Protein AF-A0A2N5I780-F1 (afdb_monomer_lite)

Secondary structure (DSSP, 8-state):
-PPPPEEEEEE-TTTTEEEEEE--------SS----------SPPPPTTS-HHHHHHHHHHHHH-TT-TTHHHHT-TTTT--

pLDDT: mean 86.61, std 10.21, range [44.5, 97.06]

Sequence (82 aa):
MSQRDVLIYNYDFGDDWSHLVEVQHSYYSQGGKVIPECLKGERACPPENVGGVHGYQHFLDVISDPSNEEKYRCLTPRALKC

Foldseek 3Di:
DDDWDWDWDFDDPQQGDTDIDIDPDDDDDPDDDDDDDDPDDDDDDFFPPLNYPVSSVVLCVQCVDPPRPCVVVSPDPNRRHD

Structure (mmCIF, N/CA/C/O backbone):
data_AF-A0A2N5I780-F1
#
_entry.id   AF-A0A2N5I780-F1
#
loop_
_atom_site.group_PDB
_atom_site.id
_atom_site.type_symbol
_atom_site.label_atom_id
_atom_site.label_alt_id
_atom_site.label_comp_id
_atom_site.label_asym_id
_atom_site.label_entity_id
_atom_site.label_seq_id
_atom_site.pdbx_PDB_ins_code
_atom_site.Cartn_x
_atom_site.Cartn_y
_atom_site.Cartn_z
_atom_site.occupancy
_atom_site.B_iso_or_equiv
_atom_site.auth_seq_id
_atom_site.auth_comp_id
_atom_site.auth_asym_id
_at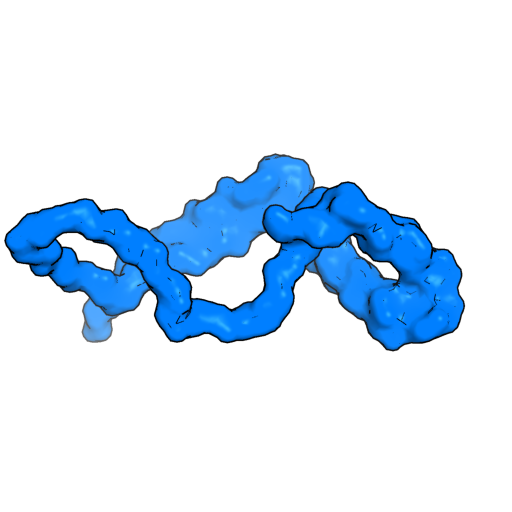om_site.auth_atom_id
_atom_site.pdbx_PDB_model_num
ATOM 1 N N . MET A 1 1 ? -28.705 -6.397 9.415 1.00 44.50 1 MET A N 1
ATOM 2 C CA . MET A 1 1 ? -27.294 -6.384 8.970 1.00 44.50 1 MET A CA 1
ATOM 3 C C . MET A 1 1 ? -26.635 -5.231 9.706 1.00 44.50 1 MET A C 1
ATOM 5 O O . MET A 1 1 ? -27.153 -4.129 9.596 1.00 44.50 1 MET A O 1
ATOM 9 N N . SER A 1 2 ? -25.630 -5.471 10.554 1.00 63.44 2 SER A N 1
ATOM 10 C CA . SER A 1 2 ? -24.957 -4.374 11.266 1.00 63.44 2 SER A CA 1
ATOM 11 C C . SER A 1 2 ? -24.100 -3.586 10.279 1.00 63.44 2 SER A C 1
ATOM 13 O O . SER A 1 2 ? -23.352 -4.183 9.505 1.00 63.44 2 SER A O 1
ATOM 15 N N . GLN A 1 3 ? -24.223 -2.264 10.294 1.00 74.94 3 GLN A N 1
ATOM 16 C CA . GLN A 1 3 ? -23.369 -1.373 9.519 1.00 74.94 3 GLN A CA 1
ATOM 17 C C . GLN A 1 3 ? -21.936 -1.464 10.058 1.00 74.94 3 GLN A C 1
ATOM 19 O O . GLN A 1 3 ? -21.741 -1.482 11.272 1.00 74.94 3 GLN A O 1
ATOM 24 N N . ARG A 1 4 ? -20.955 -1.594 9.161 1.00 82.94 4 ARG A N 1
ATOM 25 C CA . ARG A 1 4 ? -19.531 -1.545 9.507 1.00 82.94 4 ARG A CA 1
ATOM 26 C C . ARG A 1 4 ? -18.994 -0.160 9.179 1.00 82.94 4 ARG A C 1
ATOM 28 O O . ARG A 1 4 ? -19.367 0.405 8.150 1.00 82.94 4 ARG A O 1
ATOM 35 N N . ASP A 1 5 ? -18.125 0.351 10.041 1.00 92.88 5 ASP A N 1
ATOM 36 C CA . ASP A 1 5 ? -17.436 1.614 9.802 1.00 92.88 5 ASP A CA 1
ATOM 37 C C . ASP A 1 5 ? -16.302 1.395 8.801 1.00 92.88 5 ASP A C 1
ATOM 39 O O . ASP A 1 5 ? -15.496 0.468 8.934 1.00 92.88 5 ASP A O 1
ATOM 43 N N . VAL A 1 6 ? -16.266 2.251 7.784 1.00 95.81 6 VAL A N 1
ATOM 44 C CA . VAL A 1 6 ? -15.332 2.168 6.663 1.00 95.81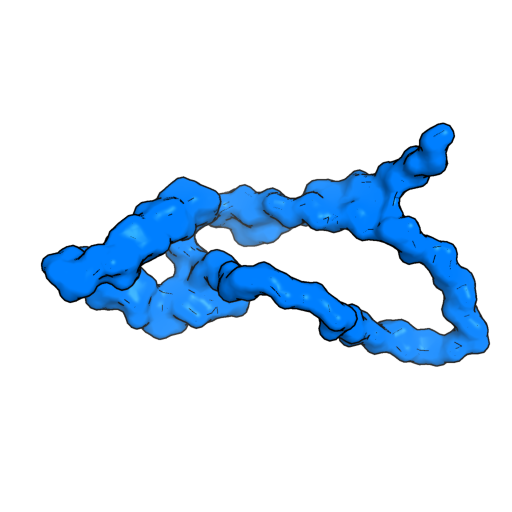 6 VAL A CA 1
ATOM 45 C C . VAL A 1 6 ? -14.670 3.523 6.473 1.00 95.81 6 VAL A C 1
ATOM 47 O O . VAL A 1 6 ? -15.347 4.551 6.443 1.00 95.81 6 VAL A O 1
ATOM 50 N N . LEU A 1 7 ? -13.350 3.516 6.311 1.00 96.69 7 LEU A N 1
ATOM 51 C CA . LEU A 1 7 ? -12.551 4.690 5.990 1.00 96.69 7 LEU A CA 1
ATOM 52 C C . LEU A 1 7 ? -11.718 4.424 4.738 1.00 96.69 7 LEU A C 1
ATOM 54 O O . LEU A 1 7 ? -11.249 3.307 4.518 1.00 96.69 7 LEU A O 1
ATOM 58 N N . ILE A 1 8 ? -11.506 5.472 3.947 1.00 97.06 8 ILE A N 1
ATOM 59 C CA . ILE A 1 8 ? -10.499 5.485 2.887 1.00 97.06 8 ILE A CA 1
ATOM 60 C C . ILE A 1 8 ? -9.314 6.297 3.394 1.00 97.06 8 ILE A C 1
ATOM 62 O O . ILE A 1 8 ? -9.465 7.462 3.766 1.00 97.06 8 ILE A O 1
ATOM 66 N N . TYR A 1 9 ? -8.150 5.663 3.437 1.00 96.06 9 TYR A N 1
ATOM 67 C CA . TYR A 1 9 ? -6.888 6.294 3.782 1.00 96.06 9 TYR A CA 1
ATOM 68 C C . TYR A 1 9 ? -6.054 6.466 2.515 1.00 96.06 9 TYR A C 1
ATOM 70 O O . TYR A 1 9 ? -5.588 5.481 1.947 1.00 96.06 9 TYR A O 1
ATOM 78 N N . ASN A 1 10 ? -5.884 7.717 2.088 1.00 95.69 10 ASN A N 1
ATOM 79 C CA . ASN A 1 10 ? -5.025 8.054 0.960 1.00 95.69 10 ASN A CA 1
ATOM 80 C C . ASN A 1 10 ? -3.600 8.300 1.456 1.00 95.69 10 ASN A C 1
ATOM 82 O O . ASN A 1 10 ? -3.380 9.122 2.351 1.00 95.69 10 ASN A O 1
ATOM 86 N N . TYR A 1 11 ? -2.655 7.585 0.862 1.00 92.06 11 TYR A N 1
ATOM 87 C CA . TYR A 1 11 ? -1.234 7.625 1.168 1.00 92.06 11 TYR A CA 1
ATOM 88 C C . TYR A 1 11 ? -0.437 7.955 -0.092 1.00 92.06 11 TYR A C 1
ATOM 90 O O . TYR A 1 11 ? -0.819 7.543 -1.181 1.00 92.06 11 TYR A O 1
ATOM 98 N N . ASP A 1 12 ? 0.661 8.693 0.090 1.00 90.31 12 ASP A N 1
ATOM 99 C CA . ASP A 1 12 ? 1.513 9.216 -0.980 1.00 90.31 12 ASP A CA 1
ATOM 100 C C . ASP A 1 12 ? 0.713 9.934 -2.079 1.00 90.31 12 ASP A C 1
ATOM 102 O O . ASP A 1 12 ? 0.266 9.341 -3.052 1.00 90.31 12 ASP A O 1
ATOM 106 N N . PHE A 1 13 ? 0.552 11.253 -1.954 1.00 91.88 13 PHE A N 1
ATOM 107 C CA . PHE A 1 13 ? -0.191 12.042 -2.945 1.00 91.88 13 PHE A CA 1
ATOM 108 C C . PHE A 1 13 ? 0.471 12.094 -4.336 1.00 91.88 13 PHE A C 1
ATOM 110 O O . PHE A 1 13 ? -0.122 12.666 -5.248 1.00 91.88 13 PHE A O 1
ATOM 117 N N . GLY A 1 14 ? 1.683 11.552 -4.508 1.00 92.12 14 GLY A N 1
ATOM 118 C CA . GLY A 1 14 ? 2.269 11.326 -5.828 1.00 92.12 14 GLY A CA 1
ATOM 119 C C . GLY A 1 14 ? 1.681 10.091 -6.513 1.00 92.12 14 GLY A C 1
ATOM 120 O O . GLY A 1 14 ? 1.216 10.186 -7.647 1.00 92.12 14 GLY A O 1
ATOM 121 N N . ASP A 1 15 ? 1.680 8.959 -5.808 1.00 92.44 15 ASP A N 1
ATOM 122 C CA . ASP A 1 15 ? 1.242 7.653 -6.322 1.00 92.44 15 ASP A CA 1
ATOM 123 C C . ASP A 1 15 ? -0.260 7.362 -6.094 1.00 92.44 15 ASP A C 1
ATOM 125 O O . ASP A 1 15 ? -0.818 6.455 -6.714 1.00 92.44 15 ASP A O 1
ATOM 129 N N . ASP A 1 16 ? -0.915 8.143 -5.233 1.00 94.50 16 ASP A N 1
ATOM 130 C CA . ASP A 1 16 ? -2.343 8.106 -4.887 1.00 94.50 16 ASP A CA 1
ATOM 131 C C . ASP A 1 16 ? -2.837 6.727 -4.408 1.00 94.50 16 ASP A C 1
ATOM 133 O O . ASP A 1 16 ? -3.856 6.186 -4.853 1.00 94.50 16 ASP A O 1
ATOM 137 N N . TRP A 1 17 ? -2.104 6.125 -3.467 1.00 94.19 17 TRP A N 1
ATOM 138 C CA . TRP A 1 17 ? -2.499 4.852 -2.872 1.00 94.19 17 TRP A CA 1
ATOM 139 C C . TRP A 1 17 ? -3.747 5.016 -2.003 1.00 94.19 17 TRP A C 1
ATOM 141 O O . TRP A 1 17 ? -3.730 5.706 -0.988 1.00 94.19 17 TRP A O 1
ATOM 151 N N . SER A 1 18 ? -4.826 4.321 -2.365 1.00 94.94 18 SER A N 1
ATOM 152 C CA . SER A 1 18 ? -6.078 4.291 -1.600 1.00 94.94 18 SER A CA 1
ATOM 153 C C . SER A 1 18 ? -6.204 2.996 -0.794 1.00 94.94 18 SER A C 1
ATOM 155 O O . SER A 1 18 ? -6.417 1.919 -1.355 1.00 94.94 18 SER A O 1
ATOM 157 N N . HIS A 1 19 ? -6.130 3.090 0.533 1.00 94.38 19 HIS A N 1
ATOM 158 C CA . HIS A 1 19 ? -6.327 1.962 1.442 1.00 94.38 19 HIS A CA 1
ATOM 159 C C . HIS A 1 19 ? -7.744 1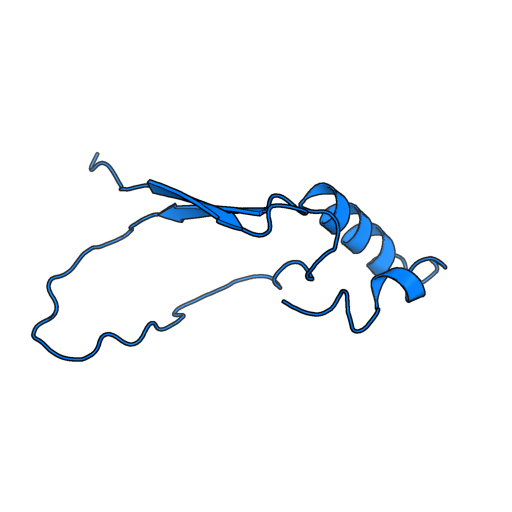.954 2.024 1.00 94.38 19 HIS A C 1
ATOM 161 O O . HIS A 1 19 ? -8.181 2.921 2.648 1.00 94.38 19 HIS A O 1
ATOM 167 N N . LEU A 1 20 ? -8.448 0.831 1.876 1.00 96.06 20 LEU A N 1
ATOM 168 C CA . LEU A 1 20 ? -9.722 0.584 2.548 1.00 96.06 20 LEU A CA 1
ATOM 169 C C . LEU A 1 20 ? -9.469 0.076 3.971 1.00 96.06 20 LEU A C 1
ATOM 171 O O . LEU A 1 20 ? -8.910 -1.005 4.157 1.00 96.06 20 LEU A O 1
ATOM 175 N N . VAL A 1 21 ? -9.924 0.825 4.970 1.00 96.12 21 VAL A N 1
ATOM 176 C CA . VAL A 1 21 ? -9.850 0.437 6.382 1.00 96.12 21 VAL A CA 1
ATOM 177 C C . VAL A 1 21 ? -11.256 0.123 6.878 1.00 96.12 21 VAL A C 1
ATOM 179 O O . VAL A 1 21 ? -12.110 1.005 6.947 1.00 96.12 21 VAL A O 1
ATOM 182 N N . GLU A 1 22 ? -11.500 -1.139 7.225 1.00 95.88 22 GLU A N 1
ATOM 183 C CA . GLU A 1 22 ? -12.786 -1.618 7.739 1.00 95.88 22 GLU A CA 1
ATOM 184 C C . GLU A 1 22 ? -12.664 -2.000 9.219 1.00 95.88 22 GLU A C 1
ATOM 186 O O . GLU A 1 22 ? -11.845 -2.844 9.597 1.00 95.88 22 GLU A O 1
ATOM 191 N N . VAL A 1 23 ? -13.517 -1.418 10.065 1.00 93.19 23 VAL A N 1
ATOM 192 C CA . VAL A 1 23 ? -13.597 -1.799 11.478 1.00 93.19 23 VAL A CA 1
ATOM 193 C C . VAL A 1 23 ? -14.424 -3.077 11.596 1.00 93.19 23 VAL A C 1
ATOM 195 O O . VAL A 1 23 ? -15.646 -3.068 11.457 1.00 93.19 23 VAL A O 1
ATOM 198 N N . GLN A 1 24 ? -13.753 -4.199 11.862 1.00 91.50 24 GLN A N 1
ATOM 199 C CA . GLN A 1 24 ? -14.427 -5.494 12.013 1.00 91.50 24 GLN A CA 1
ATOM 200 C C . GLN A 1 24 ? -15.079 -5.648 13.388 1.00 91.50 24 GLN A C 1
ATOM 202 O O . GLN A 1 24 ? -16.210 -6.124 13.488 1.00 91.50 24 GLN A O 1
ATOM 207 N N . HIS A 1 25 ? -14.371 -5.232 14.441 1.00 87.19 25 HIS A N 1
ATOM 208 C CA . HIS A 1 25 ? -14.827 -5.296 15.824 1.00 87.19 25 HIS A CA 1
ATOM 209 C C . HIS A 1 25 ? -14.250 -4.133 16.633 1.00 87.19 25 HIS A C 1
ATOM 211 O O . HIS A 1 25 ? -13.104 -3.736 16.423 1.00 87.19 25 HIS A O 1
ATOM 217 N N . SER A 1 26 ? -15.023 -3.632 17.593 1.00 85.81 26 SER A N 1
ATOM 218 C CA . SER A 1 26 ? -14.578 -2.655 18.583 1.00 85.81 26 SER A CA 1
ATOM 219 C C . SER A 1 26 ? -14.859 -3.192 19.986 1.00 85.81 26 SER A C 1
ATOM 221 O O . SER A 1 26 ? -15.933 -3.721 20.268 1.00 85.81 26 SER A O 1
ATOM 223 N N . TYR A 1 27 ? -13.865 -3.089 20.866 1.00 82.19 27 TYR A N 1
ATOM 224 C CA . TYR A 1 27 ? -13.953 -3.547 22.249 1.00 82.19 27 TYR A CA 1
ATOM 225 C C . TYR A 1 27 ? -13.410 -2.463 23.173 1.00 82.19 27 TYR A C 1
ATOM 227 O O . TYR A 1 27 ? -12.446 -1.774 22.836 1.00 82.19 27 TYR A O 1
ATOM 235 N N . TYR A 1 28 ? -13.995 -2.335 24.361 1.00 79.38 28 TYR A N 1
ATOM 236 C CA . TYR A 1 28 ? -13.422 -1.501 25.411 1.00 79.38 28 TYR A CA 1
ATOM 237 C C . TYR A 1 28 ? -12.203 -2.210 26.003 1.00 79.38 28 TYR A C 1
ATOM 239 O O . TYR A 1 28 ? -12.311 -3.341 26.479 1.00 79.38 28 TYR A O 1
ATOM 247 N N . SER A 1 29 ? -11.038 -1.561 25.975 1.00 77.62 29 SER A N 1
ATOM 248 C CA . SER A 1 29 ? -9.854 -2.095 26.651 1.00 77.62 29 SER A CA 1
ATOM 249 C C . SER A 1 29 ? -9.967 -1.850 28.162 1.00 77.62 29 SER A C 1
ATOM 251 O O . SER A 1 29 ? -10.412 -0.789 28.598 1.00 77.62 29 SER A O 1
ATOM 253 N N . GLN A 1 30 ? -9.563 -2.829 28.977 1.00 69.94 30 GLN A N 1
ATOM 254 C CA . GLN A 1 30 ? -9.592 -2.763 30.451 1.00 69.94 30 GLN A CA 1
ATOM 255 C C . GLN A 1 30 ? -8.405 -1.964 31.043 1.00 69.94 30 GLN A C 1
ATOM 257 O O . GLN A 1 30 ? -8.077 -2.102 32.217 1.00 69.94 30 GLN A O 1
ATOM 262 N N . GLY A 1 31 ? -7.767 -1.102 30.243 1.00 71.56 31 GLY A N 1
ATOM 263 C CA . GLY A 1 31 ? -6.600 -0.314 30.640 1.00 71.56 31 GLY A CA 1
ATOM 264 C C . GLY A 1 31 ? -5.267 -0.964 30.252 1.00 71.56 31 GLY A C 1
ATOM 265 O O . GLY A 1 31 ? -5.090 -2.177 30.328 1.00 71.56 31 GLY A O 1
ATOM 266 N N . GLY A 1 32 ? -4.329 -0.128 29.799 1.00 77.31 32 GLY A N 1
ATOM 267 C CA . GLY A 1 32 ? -3.022 -0.524 29.265 1.00 77.31 32 GLY A CA 1
ATOM 268 C C . GLY A 1 32 ? -2.729 0.126 27.909 1.00 77.31 32 GLY A C 1
ATOM 269 O O . GLY A 1 32 ? -3.634 0.607 27.225 1.00 77.31 32 GLY A O 1
ATOM 270 N N . LYS A 1 33 ? -1.452 0.165 27.511 1.00 76.75 33 LYS A N 1
ATOM 271 C CA . LYS A 1 33 ? -1.054 0.641 26.179 1.00 76.75 33 LYS A CA 1
ATOM 272 C C . LYS A 1 33 ? -1.471 -0.402 25.144 1.00 76.75 33 LYS A C 1
ATOM 274 O O . LYS A 1 33 ? -0.961 -1.517 25.166 1.00 76.75 33 LYS A O 1
ATOM 279 N N . VAL A 1 34 ? -2.366 -0.034 24.231 1.00 74.56 34 VAL A N 1
ATOM 280 C CA . VAL A 1 34 ? -2.669 -0.862 23.059 1.00 74.56 34 VAL A CA 1
ATOM 281 C C . VAL A 1 34 ? -1.476 -0.770 22.112 1.00 74.56 34 VAL A C 1
ATOM 283 O O . VAL A 1 34 ? -1.158 0.308 21.610 1.00 74.56 34 VAL A O 1
ATOM 286 N N . ILE A 1 35 ? -0.781 -1.887 21.919 1.00 81.62 35 ILE A N 1
ATOM 287 C CA . ILE A 1 35 ? 0.262 -2.021 20.904 1.00 81.62 35 ILE A CA 1
ATOM 288 C C . ILE A 1 35 ? -0.405 -2.683 19.697 1.00 81.62 35 ILE A C 1
ATOM 290 O O . ILE A 1 35 ? -0.966 -3.766 19.864 1.00 81.62 35 ILE A O 1
ATOM 294 N N . PRO A 1 36 ? -0.402 -2.050 18.511 1.00 88.25 36 PRO A N 1
ATOM 295 C CA . PRO A 1 36 ? -0.922 -2.685 17.310 1.00 88.25 36 PRO A CA 1
ATOM 296 C C . PRO A 1 36 ? -0.173 -3.988 17.024 1.00 88.25 36 PRO A C 1
ATOM 298 O O . PRO A 1 36 ? 1.057 -4.009 17.016 1.00 88.25 36 PRO A O 1
ATOM 301 N N . GLU A 1 37 ? -0.918 -5.057 16.766 1.00 90.38 37 GLU A N 1
ATOM 302 C CA . GLU A 1 37 ? -0.377 -6.351 16.364 1.00 90.38 37 GLU A CA 1
ATOM 303 C C . GLU A 1 37 ? -0.947 -6.731 14.997 1.00 90.38 37 GLU A C 1
ATOM 305 O O . GLU A 1 37 ? -2.157 -6.667 14.768 1.00 90.38 37 GLU A O 1
ATOM 310 N N . CYS A 1 38 ? -0.070 -7.125 14.075 1.00 92.38 38 CYS A N 1
ATOM 311 C CA . CYS A 1 38 ? -0.487 -7.661 12.789 1.00 92.38 38 CYS A CA 1
ATOM 312 C C . CYS A 1 38 ? -0.805 -9.151 12.952 1.00 92.38 38 CYS A C 1
ATOM 314 O O . CYS A 1 38 ? 0.096 -9.983 12.996 1.00 92.38 38 CYS A O 1
ATOM 316 N N . LEU A 1 39 ? -2.093 -9.485 13.052 1.00 94.25 39 LEU A N 1
ATOM 317 C CA . LEU A 1 39 ? -2.540 -10.870 13.246 1.00 94.25 39 LEU A CA 1
ATOM 318 C C . LEU A 1 39 ? -2.435 -11.718 11.969 1.00 94.25 39 LEU A C 1
ATOM 320 O O . LEU A 1 39 ? -2.320 -12.939 12.041 1.00 94.25 39 LEU A O 1
ATOM 324 N N . LYS A 1 40 ? -2.551 -11.082 10.798 1.00 95.00 40 LYS A N 1
ATOM 325 C CA . LYS A 1 40 ? -2.500 -11.731 9.484 1.00 95.00 40 LYS A CA 1
ATOM 326 C C . LYS A 1 40 ? -2.215 -10.716 8.380 1.00 95.00 40 LYS A C 1
ATOM 328 O O . LYS A 1 40 ? -2.586 -9.552 8.499 1.00 95.00 40 LYS A O 1
ATOM 333 N N . GLY A 1 41 ? -1.646 -11.199 7.283 1.00 92.94 41 GLY A N 1
ATOM 334 C CA . GLY A 1 41 ? -1.432 -10.451 6.051 1.00 92.94 41 GLY A CA 1
ATOM 335 C C . GLY A 1 41 ? -1.175 -11.410 4.896 1.00 92.94 41 GLY A C 1
ATOM 336 O O . GLY A 1 41 ? -0.792 -12.561 5.111 1.00 92.94 41 GLY A O 1
ATOM 337 N N . GLU A 1 42 ? -1.407 -10.948 3.677 1.00 95.00 42 GLU A N 1
ATOM 338 C CA . GLU A 1 42 ? -1.090 -11.695 2.467 1.00 95.00 42 GLU A CA 1
ATOM 339 C C . GLU A 1 42 ? -0.493 -10.769 1.414 1.00 95.00 42 GLU A C 1
ATOM 341 O O . GLU A 1 42 ? -0.799 -9.577 1.388 1.00 95.00 42 GLU A O 1
ATOM 346 N N . ARG A 1 43 ? 0.312 -11.361 0.520 1.00 91.62 43 ARG A N 1
ATOM 347 C CA . ARG A 1 43 ? 1.072 -10.677 -0.538 1.00 91.62 43 ARG A CA 1
ATOM 348 C C . ARG A 1 43 ? 2.133 -9.714 0.016 1.00 91.62 43 ARG A C 1
ATOM 350 O O . ARG A 1 43 ? 2.178 -9.406 1.202 1.00 91.62 43 ARG A O 1
ATOM 357 N N . ALA A 1 44 ? 3.047 -9.303 -0.857 1.00 89.31 44 ALA A N 1
ATOM 358 C CA . ALA A 1 44 ? 3.992 -8.237 -0.549 1.00 89.31 44 ALA A CA 1
ATOM 359 C C . ALA A 1 44 ? 3.322 -6.876 -0.778 1.00 89.31 44 ALA A C 1
ATOM 361 O O . ALA A 1 44 ? 2.492 -6.748 -1.682 1.00 89.31 44 ALA A O 1
ATOM 362 N N . CYS A 1 45 ? 3.702 -5.869 0.008 1.00 88.62 45 CYS A N 1
ATOM 363 C CA . CYS A 1 45 ? 3.309 -4.492 -0.273 1.00 88.62 45 CYS A CA 1
ATOM 364 C C . CYS A 1 45 ? 3.892 -4.047 -1.626 1.00 88.62 45 CYS A C 1
ATOM 366 O O . CYS A 1 45 ? 5.003 -4.471 -1.974 1.00 88.62 45 CYS A O 1
ATOM 368 N N . PRO A 1 46 ? 3.174 -3.205 -2.393 1.00 90.50 46 PRO A N 1
ATOM 369 C CA . PRO A 1 46 ? 3.759 -2.524 -3.535 1.00 90.50 46 PRO A CA 1
ATOM 370 C C . PRO A 1 46 ? 5.030 -1.779 -3.109 1.00 90.50 46 PRO A C 1
ATOM 372 O O . PRO A 1 46 ? 5.062 -1.229 -2.006 1.00 90.50 46 PRO A O 1
ATOM 375 N N . PRO A 1 47 ? 6.079 -1.773 -3.942 1.00 89.94 47 PRO A N 1
ATOM 376 C CA . PRO A 1 47 ? 7.234 -0.941 -3.677 1.00 89.94 47 PRO A CA 1
ATOM 377 C C . PRO A 1 47 ? 6.862 0.555 -3.716 1.00 89.94 47 PRO A C 1
ATOM 379 O O . PRO A 1 47 ? 5.916 0.963 -4.387 1.00 89.94 47 PRO A O 1
ATOM 382 N N . GLU A 1 48 ? 7.610 1.366 -2.988 1.00 88.19 48 GLU A N 1
ATOM 383 C CA . GLU A 1 48 ? 7.464 2.812 -2.872 1.00 88.19 48 GLU A CA 1
ATOM 384 C C . GLU A 1 48 ? 7.837 3.515 -4.185 1.00 88.19 48 GLU A C 1
ATOM 386 O O . GLU A 1 48 ? 8.816 3.154 -4.846 1.00 88.19 48 GLU A O 1
ATOM 391 N N . ASN A 1 49 ? 7.127 4.598 -4.518 1.00 88.00 49 ASN A N 1
ATOM 392 C CA . ASN A 1 49 ? 7.359 5.412 -5.721 1.00 88.00 49 ASN A CA 1
ATOM 393 C C . ASN A 1 49 ? 7.303 4.609 -7.040 1.00 88.00 49 ASN A C 1
ATOM 395 O O . ASN A 1 49 ? 8.084 4.871 -7.964 1.00 88.00 49 ASN A O 1
ATOM 399 N N . VAL A 1 50 ? 6.435 3.598 -7.135 1.00 90.50 50 VAL A N 1
ATOM 400 C CA . VAL A 1 50 ? 6.289 2.802 -8.368 1.00 90.50 50 VAL A CA 1
ATOM 401 C C . VAL A 1 50 ? 5.329 3.434 -9.364 1.00 90.50 50 VAL A C 1
ATOM 403 O O . VAL A 1 50 ? 5.258 2.949 -10.488 1.00 90.50 50 VAL A O 1
ATOM 406 N N . GLY A 1 51 ? 4.629 4.510 -8.996 1.00 91.69 51 GLY A N 1
ATOM 407 C CA . GLY A 1 51 ? 3.630 5.169 -9.837 1.00 91.69 51 GLY A CA 1
ATOM 408 C C . GLY A 1 51 ? 2.216 4.646 -9.591 1.00 91.69 51 GLY A C 1
ATOM 409 O O . GLY A 1 51 ? 1.442 4.474 -10.539 1.00 91.69 51 GLY A O 1
ATOM 410 N N . GLY A 1 52 ? 1.895 4.329 -8.336 1.00 93.44 52 GLY A N 1
ATOM 411 C CA . GLY A 1 52 ? 0.562 3.893 -7.930 1.00 93.44 52 GLY A CA 1
ATOM 412 C C . GLY A 1 52 ? 0.163 2.528 -8.489 1.00 93.44 52 GLY A C 1
ATOM 413 O O . GLY A 1 52 ? 0.995 1.712 -8.896 1.00 93.44 52 GLY A O 1
ATOM 414 N N . VAL A 1 53 ? -1.147 2.271 -8.538 1.00 94.62 53 VAL A N 1
ATOM 415 C CA . VAL A 1 53 ? -1.714 0.976 -8.963 1.00 94.62 53 VAL A CA 1
ATOM 416 C C . VAL A 1 53 ? -1.255 0.579 -10.371 1.00 94.62 53 VAL A C 1
ATOM 418 O O . VAL A 1 53 ? -0.887 -0.573 -10.604 1.00 94.62 53 VAL A O 1
ATOM 421 N N . HIS A 1 54 ? -1.246 1.527 -11.311 1.00 94.00 54 HIS A N 1
ATOM 422 C CA . HIS A 1 54 ? -0.830 1.270 -12.692 1.00 94.00 54 HIS A CA 1
ATOM 423 C C . HIS A 1 54 ? 0.668 0.986 -12.798 1.00 94.00 54 HIS A C 1
ATOM 425 O O . HIS A 1 54 ? 1.074 0.054 -13.494 1.00 94.00 54 HIS A O 1
ATOM 431 N N . GLY A 1 55 ? 1.482 1.756 -12.078 1.00 93.38 55 GLY A N 1
ATOM 432 C CA . GLY A 1 55 ? 2.918 1.543 -12.023 1.00 93.38 55 GLY A CA 1
ATOM 433 C C . GLY A 1 55 ? 3.298 0.209 -11.379 1.00 93.38 55 GLY A C 1
ATOM 434 O O . GLY A 1 55 ? 4.174 -0.494 -11.881 1.00 93.38 55 GLY A O 1
ATOM 435 N N . TYR A 1 56 ? 2.571 -0.213 -10.342 1.00 93.75 56 TYR A N 1
ATOM 436 C CA . TY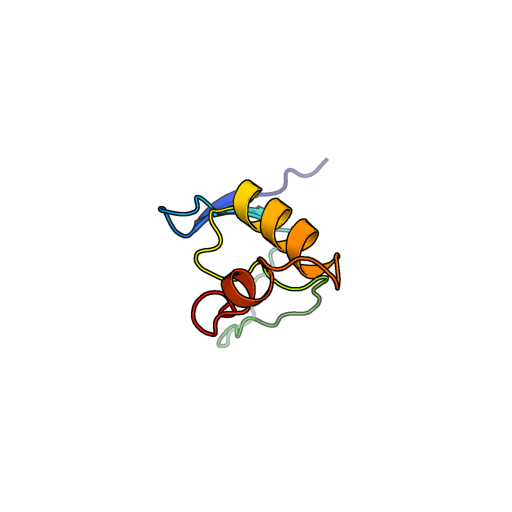R A 1 56 ? 2.752 -1.532 -9.737 1.00 93.75 56 TYR A CA 1
ATOM 437 C C . TYR A 1 56 ? 2.379 -2.678 -10.681 1.00 93.75 56 TYR A C 1
ATOM 439 O O . TYR A 1 56 ? 3.091 -3.679 -10.725 1.00 93.75 56 TYR A O 1
ATOM 447 N N . GLN A 1 57 ? 1.315 -2.536 -11.476 1.00 94.88 57 GLN A N 1
ATOM 448 C CA . GLN A 1 57 ? 0.983 -3.543 -12.485 1.00 94.88 57 GLN A CA 1
ATOM 449 C C . GLN A 1 57 ? 2.110 -3.688 -13.517 1.00 94.88 57 GLN A C 1
ATOM 451 O O . GLN A 1 57 ? 2.571 -4.800 -13.759 1.00 94.88 57 GLN A O 1
ATOM 456 N N . HIS A 1 58 ? 2.614 -2.570 -14.050 1.00 93.62 58 HIS A N 1
ATOM 457 C CA . HIS A 1 58 ? 3.761 -2.581 -14.966 1.00 93.62 58 HIS A CA 1
ATOM 458 C C . HIS A 1 58 ? 5.004 -3.204 -14.317 1.00 93.62 58 HIS A C 1
ATOM 460 O O . HIS A 1 58 ? 5.689 -4.022 -14.926 1.00 93.62 58 HIS A O 1
ATOM 466 N N . PHE A 1 59 ? 5.270 -2.874 -13.050 1.00 92.81 59 PHE A N 1
ATOM 467 C CA . PHE A 1 59 ? 6.356 -3.478 -12.283 1.00 92.81 59 PHE A CA 1
ATOM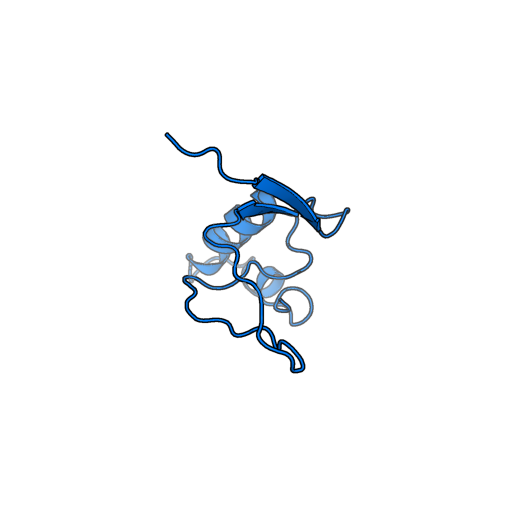 468 C C . PHE A 1 59 ? 6.230 -5.005 -12.227 1.00 92.81 59 PHE A C 1
ATOM 470 O O . PHE A 1 59 ? 7.211 -5.692 -12.508 1.00 92.81 59 PHE A O 1
ATOM 477 N N . LEU A 1 60 ? 5.044 -5.536 -11.905 1.00 93.19 60 LEU A N 1
ATOM 478 C CA . LEU A 1 60 ? 4.787 -6.979 -11.872 1.00 93.19 60 LEU A CA 1
ATOM 479 C C . LEU A 1 60 ? 5.047 -7.633 -13.232 1.00 93.19 60 LEU A C 1
ATOM 481 O O . LEU A 1 60 ? 5.721 -8.665 -13.289 1.00 93.19 60 LEU A O 1
ATOM 485 N N . ASP A 1 61 ? 4.572 -7.011 -14.310 1.00 94.19 61 ASP A N 1
ATOM 486 C CA . ASP A 1 61 ? 4.757 -7.509 -15.672 1.00 94.19 61 ASP A CA 1
ATOM 487 C C . ASP A 1 61 ? 6.256 -7.595 -16.016 1.00 94.19 61 ASP A C 1
ATOM 489 O O . ASP A 1 61 ? 6.741 -8.656 -16.418 1.00 94.19 61 ASP A O 1
ATOM 493 N N . VAL A 1 62 ? 7.023 -6.532 -15.743 1.00 93.25 62 VAL A N 1
ATOM 494 C CA . VAL A 1 62 ? 8.474 -6.477 -15.991 1.00 93.25 62 VAL A CA 1
ATOM 495 C C . VAL A 1 62 ? 9.242 -7.518 -15.178 1.00 93.25 62 VAL A C 1
ATOM 497 O O . VAL A 1 62 ? 10.115 -8.196 -15.718 1.00 93.25 62 VAL A O 1
ATOM 500 N N . ILE A 1 63 ? 8.965 -7.663 -13.876 1.00 91.00 63 ILE A N 1
ATOM 501 C CA . ILE A 1 63 ? 9.743 -8.594 -13.041 1.00 91.00 63 ILE A CA 1
ATOM 502 C C . ILE A 1 63 ? 9.423 -10.061 -13.340 1.00 91.00 63 ILE A C 1
ATOM 504 O O . ILE A 1 63 ? 10.288 -10.919 -13.112 1.00 91.00 63 ILE A O 1
ATOM 508 N N . SER A 1 64 ? 8.209 -10.333 -13.834 1.00 92.25 64 SER A N 1
ATOM 509 C CA . SER A 1 64 ? 7.739 -11.675 -14.178 1.00 92.25 64 SER A CA 1
ATOM 510 C C . SER A 1 64 ? 8.412 -12.235 -15.432 1.00 92.25 64 SER A C 1
ATOM 512 O O . SER A 1 64 ? 8.585 -13.450 -15.522 1.00 92.25 64 SER A O 1
ATOM 514 N N . ASP A 1 65 ? 8.864 -11.370 -16.346 1.00 92.69 65 ASP A N 1
ATOM 515 C CA . ASP A 1 65 ? 9.631 -11.746 -17.533 1.00 92.69 65 ASP A CA 1
ATOM 516 C C . ASP A 1 65 ? 11.145 -11.762 -17.220 1.00 92.69 65 ASP A C 1
ATOM 518 O O . ASP A 1 65 ? 11.759 -10.718 -16.973 1.00 92.69 65 ASP A O 1
ATOM 522 N N . PRO A 1 66 ? 11.806 -12.937 -17.221 1.00 86.69 66 PRO A N 1
ATOM 523 C CA . PRO A 1 66 ? 13.239 -13.035 -16.952 1.00 86.69 66 PRO A CA 1
ATOM 524 C C . PRO A 1 66 ? 14.120 -12.364 -18.012 1.00 86.69 66 PRO A C 1
ATOM 526 O O . PRO A 1 66 ? 15.271 -12.053 -17.710 1.00 86.69 66 PRO A O 1
ATOM 529 N N . SER A 1 67 ? 13.604 -12.185 -19.230 1.00 90.50 67 SER A N 1
ATOM 530 C CA . SER A 1 67 ? 14.325 -11.625 -20.378 1.00 90.50 67 SER A CA 1
ATOM 531 C C . SER A 1 67 ? 14.112 -10.124 -20.564 1.00 90.50 67 SER A C 1
ATOM 533 O O . SER A 1 67 ? 14.746 -9.520 -21.427 1.00 90.50 67 SER A O 1
ATOM 535 N N . ASN A 1 68 ? 13.259 -9.509 -19.742 1.00 89.38 68 ASN A N 1
ATOM 536 C CA . ASN A 1 68 ? 12.945 -8.098 -19.870 1.00 89.38 68 ASN A CA 1
ATOM 537 C C . ASN A 1 68 ? 14.127 -7.223 -19.425 1.00 89.38 68 ASN A C 1
ATOM 539 O O . ASN A 1 68 ? 14.518 -7.203 -18.255 1.00 89.38 68 ASN A O 1
ATOM 543 N N . GLU A 1 69 ? 14.683 -6.464 -20.368 1.00 89.12 69 GLU A N 1
ATOM 544 C CA . GLU A 1 69 ? 15.837 -5.587 -20.144 1.00 89.12 69 GLU A CA 1
ATOM 545 C C . GLU A 1 69 ? 15.534 -4.433 -19.170 1.00 89.12 69 GLU A C 1
ATOM 547 O O . GLU A 1 69 ? 16.437 -3.908 -18.514 1.00 89.12 69 GLU A O 1
ATOM 552 N N . GLU A 1 70 ? 14.258 -4.068 -19.000 1.00 87.25 70 GLU A N 1
ATOM 553 C CA . GLU A 1 70 ? 13.814 -3.019 -18.079 1.00 87.25 70 GLU A CA 1
ATOM 554 C C . GLU A 1 70 ? 13.935 -3.430 -16.602 1.00 87.25 70 GLU A C 1
ATOM 556 O O . GLU A 1 70 ? 13.936 -2.586 -15.703 1.00 87.25 70 GLU A O 1
ATOM 561 N N . LYS A 1 71 ? 14.104 -4.725 -16.322 1.00 84.06 71 LYS A N 1
ATOM 562 C CA . LYS A 1 71 ? 14.126 -5.285 -14.966 1.00 84.06 71 LYS A CA 1
ATOM 563 C C . LYS A 1 71 ? 15.113 -4.589 -14.026 1.00 84.06 71 LYS A C 1
ATOM 565 O O . LYS A 1 71 ? 14.793 -4.356 -12.860 1.00 84.06 71 LYS A O 1
ATOM 570 N N . TYR A 1 72 ? 16.281 -4.183 -14.525 1.00 81.50 72 TYR A N 1
ATOM 571 C CA . TYR A 1 72 ? 17.282 -3.459 -13.732 1.00 81.50 72 TYR A CA 1
ATOM 572 C C . TYR A 1 72 ? 16.808 -2.078 -13.259 1.00 81.50 72 TYR A C 1
ATOM 574 O O . TYR A 1 72 ? 17.227 -1.616 -12.199 1.00 81.50 72 TYR A O 1
ATOM 582 N N . ARG A 1 73 ? 15.914 -1.426 -14.012 1.00 80.06 73 ARG A N 1
ATOM 583 C CA . ARG A 1 73 ? 15.315 -0.136 -13.646 1.00 80.06 73 ARG A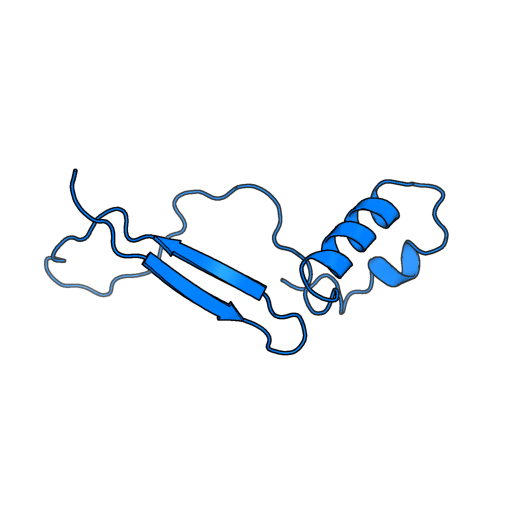 CA 1
ATOM 584 C C . ARG A 1 73 ? 14.275 -0.293 -12.537 1.00 80.06 73 ARG A C 1
ATOM 586 O O . ARG A 1 73 ? 14.194 0.556 -11.653 1.00 80.06 73 ARG A O 1
ATOM 593 N N . CYS A 1 74 ? 13.513 -1.382 -12.563 1.00 79.62 74 CYS A N 1
ATOM 594 C CA . CYS A 1 74 ? 12.477 -1.674 -11.573 1.00 79.62 74 CYS A CA 1
ATOM 595 C C . CYS A 1 74 ? 13.052 -2.127 -10.222 1.00 79.62 74 CYS A C 1
ATOM 597 O O . CYS A 1 74 ? 12.504 -1.801 -9.176 1.00 79.62 74 CYS A O 1
ATOM 599 N N . LEU A 1 75 ? 14.181 -2.840 -10.219 1.00 80.12 75 LEU A N 1
ATOM 600 C CA . LEU A 1 75 ? 14.773 -3.426 -9.007 1.00 80.12 75 LEU A CA 1
ATOM 601 C C . LEU A 1 75 ? 15.748 -2.490 -8.269 1.00 80.12 75 LEU A C 1
ATOM 603 O O . LEU A 1 75 ? 16.671 -2.949 -7.594 1.00 80.12 75 LEU A O 1
ATOM 607 N N . THR A 1 76 ? 15.579 -1.171 -8.388 1.00 76.50 76 THR A N 1
ATOM 608 C CA . THR A 1 76 ? 16.464 -0.232 -7.684 1.00 76.50 76 THR A CA 1
ATOM 609 C C . THR A 1 76 ? 16.178 -0.223 -6.175 1.00 76.50 76 THR A C 1
ATOM 611 O O . THR A 1 76 ? 15.021 -0.312 -5.763 1.00 76.50 76 THR A O 1
ATOM 614 N N . PRO A 1 77 ? 17.196 -0.023 -5.315 1.00 71.44 77 PRO A N 1
ATOM 615 C CA . PRO A 1 77 ? 17.002 0.035 -3.861 1.00 71.44 77 PRO A CA 1
ATOM 616 C C . PRO A 1 77 ? 16.052 1.143 -3.386 1.00 71.44 77 PRO A C 1
ATOM 618 O O . PRO A 1 77 ? 15.559 1.098 -2.263 1.00 71.44 77 PRO A O 1
ATOM 621 N N . ARG A 1 78 ? 15.836 2.172 -4.214 1.00 66.56 78 ARG A N 1
ATOM 622 C CA . ARG A 1 78 ? 14.906 3.265 -3.921 1.00 66.56 78 ARG A CA 1
ATOM 623 C C . ARG A 1 78 ? 13.454 2.854 -4.159 1.00 66.56 78 ARG A C 1
ATOM 625 O O . ARG A 1 78 ? 12.619 3.240 -3.354 1.00 66.56 78 ARG A O 1
ATOM 632 N N . ALA A 1 79 ? 13.197 2.084 -5.218 1.00 62.91 79 ALA A N 1
ATOM 633 C CA . ALA A 1 79 ? 11.873 1.554 -5.520 1.00 62.91 79 ALA A CA 1
ATOM 634 C C . ALA A 1 79 ? 11.484 0.451 -4.527 1.00 62.91 79 ALA A C 1
ATOM 636 O O . ALA A 1 79 ? 10.377 0.444 -4.031 1.00 62.91 79 ALA A O 1
ATOM 637 N N . LEU A 1 80 ? 12.413 -0.433 -4.144 1.00 70.75 80 LEU A N 1
ATOM 638 C CA . LEU A 1 80 ? 12.140 -1.604 -3.290 1.00 70.75 80 LEU A CA 1
ATOM 639 C C . LEU A 1 80 ? 11.885 -1.309 -1.798 1.00 70.75 80 LEU A C 1
ATOM 641 O O . LEU A 1 80 ? 11.938 -2.227 -0.978 1.00 70.75 80 LEU A O 1
ATOM 645 N N . LYS A 1 81 ? 11.640 -0.054 -1.419 1.00 68.75 81 LYS A N 1
ATOM 646 C CA . LYS A 1 81 ? 11.151 0.253 -0.070 1.00 68.75 81 LYS A CA 1
ATOM 647 C C . LYS A 1 81 ? 9.654 -0.033 -0.013 1.00 68.75 81 LYS A C 1
ATOM 649 O O . LYS A 1 81 ? 8.990 0.078 -1.031 1.00 68.75 81 LYS A O 1
ATOM 654 N N . CYS A 1 82 ? 9.157 -0.430 1.148 1.00 59.34 82 CYS A N 1
ATOM 655 C CA . CYS A 1 82 ? 7.728 -0.446 1.447 1.00 59.34 82 CYS A CA 1
ATOM 656 C C . CYS A 1 82 ? 7.417 0.651 2.460 1.00 59.34 82 CYS A C 1
ATOM 658 O O . CYS A 1 82 ? 8.388 1.128 3.106 1.00 59.34 82 CYS A O 1
#

Radius of gyration: 17.85 Å; chains: 1; bounding box: 45×25×51 Å